Protein AF-A0A2S6BV01-F1 (afdb_monomer_lite)

Foldseek 3Di:
DDDDDDDDDDDDDPDDDPPDDDDPPDPPPDDPDDDLQWKKFALDAPPDDPRIDTHGDPDPPDDDDDPPSPLVRGHDMANRCDWDKDAPDPPRDDDIDIDPGD

Sequence (102 aa):
MFSITTIITALLAAGAPLVASAPVATENKLEARQNPTVVRLFRHRNHNGNDYSDMGIEAAGQCQSLPTSIIKGVSSFKLGVWKCRFFEGANCSGHSQWFDSD

Organism: NCBI:txid357750

pLDDT: mean 79.18, std 17.23, range [38.91, 96.25]

Structure (mmCIF, N/CA/C/O backbone):
data_AF-A0A2S6BV01-F1
#
_entry.id   AF-A0A2S6BV01-F1
#
loop_
_atom_site.group_PDB
_atom_site.id
_atom_site.type_symbol
_atom_site.label_atom_id
_atom_site.label_alt_id
_atom_site.label_comp_id
_atom_site.label_asym_id
_atom_site.label_entity_id
_atom_site.label_seq_id
_atom_site.pdbx_PDB_ins_code
_atom_site.Cartn_x
_atom_site.Cartn_y
_atom_site.Cartn_z
_atom_site.occupancy
_atom_site.B_iso_or_equiv
_atom_site.auth_seq_id
_atom_site.auth_comp_id
_atom_site.auth_asym_id
_atom_site.auth_atom_id
_atom_site.pdbx_PDB_model_num
ATOM 1 N N . MET A 1 1 ? 49.921 -43.887 -78.664 1.00 42.31 1 MET A N 1
ATOM 2 C CA . MET A 1 1 ? 50.994 -43.105 -78.014 1.00 42.31 1 MET A CA 1
ATOM 3 C C . MET A 1 1 ? 50.714 -43.133 -76.523 1.00 42.31 1 MET A C 1
ATOM 5 O O . MET A 1 1 ? 49.707 -42.583 -76.107 1.00 42.31 1 MET A O 1
ATOM 9 N N . PHE A 1 2 ? 51.514 -43.872 -75.755 1.00 38.91 2 PHE A N 1
ATOM 10 C CA . PHE A 1 2 ? 51.413 -43.902 -74.296 1.00 38.91 2 PHE A CA 1
ATOM 11 C C . PHE A 1 2 ? 52.338 -42.828 -73.734 1.00 38.91 2 PHE A C 1
ATOM 13 O O . PHE A 1 2 ? 53.518 -42.812 -74.074 1.00 38.91 2 PHE A O 1
ATOM 20 N N . SER A 1 3 ? 51.811 -41.953 -72.883 1.00 42.47 3 SER A N 1
ATOM 21 C CA . SER A 1 3 ? 52.631 -41.144 -71.988 1.00 42.47 3 SER A CA 1
ATOM 22 C C . SER A 1 3 ? 52.032 -41.237 -70.593 1.00 42.47 3 SER A C 1
ATOM 24 O O . SER A 1 3 ? 50.897 -40.831 -70.355 1.00 42.47 3 SER A O 1
ATOM 26 N N . ILE A 1 4 ? 52.795 -41.878 -69.716 1.00 56.00 4 ILE A N 1
ATOM 27 C CA . ILE A 1 4 ? 52.550 -42.015 -68.288 1.00 56.00 4 ILE A CA 1
ATOM 28 C C . ILE A 1 4 ? 53.145 -40.773 -67.632 1.00 56.00 4 ILE A C 1
ATOM 30 O O . ILE A 1 4 ? 54.328 -40.486 -67.809 1.00 56.00 4 ILE A O 1
ATOM 34 N N . THR A 1 5 ? 52.359 -40.053 -66.838 1.00 55.59 5 THR A N 1
ATOM 35 C CA . THR A 1 5 ? 52.917 -39.137 -65.838 1.00 55.59 5 THR A CA 1
ATOM 36 C C . THR A 1 5 ? 52.024 -39.144 -64.607 1.00 55.59 5 THR A C 1
ATOM 38 O O . THR A 1 5 ? 51.029 -38.436 -64.505 1.00 55.59 5 THR A O 1
ATOM 41 N N . THR A 1 6 ? 52.385 -40.018 -63.676 1.00 55.06 6 THR A N 1
ATOM 42 C CA . THR A 1 6 ? 52.055 -39.915 -62.256 1.00 55.06 6 THR A CA 1
ATOM 43 C C . THR A 1 6 ? 52.651 -38.614 -61.712 1.00 55.06 6 THR A C 1
ATOM 45 O O . THR A 1 6 ? 53.774 -38.300 -62.085 1.00 55.06 6 THR A O 1
ATOM 48 N N . ILE A 1 7 ? 51.965 -37.899 -60.813 1.00 59.28 7 ILE A N 1
ATOM 49 C CA . ILE A 1 7 ? 52.516 -37.449 -59.518 1.00 59.28 7 ILE A CA 1
ATOM 50 C C . ILE A 1 7 ? 51.383 -36.928 -58.618 1.00 59.28 7 ILE A C 1
ATOM 52 O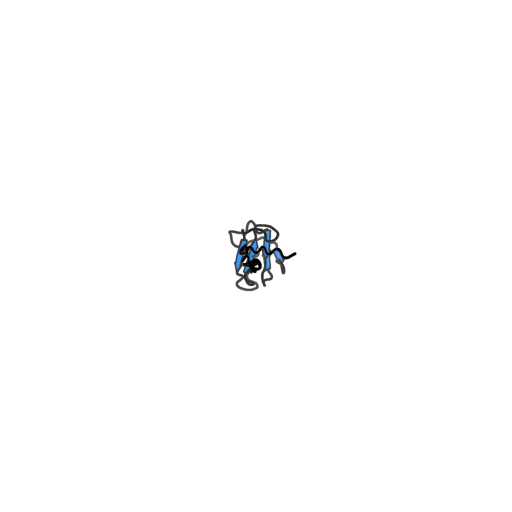 O . ILE A 1 7 ? 50.487 -36.192 -59.017 1.00 59.28 7 ILE A O 1
ATOM 56 N N . ILE A 1 8 ? 51.483 -37.400 -57.381 1.00 56.72 8 ILE A N 1
ATOM 57 C CA . ILE A 1 8 ? 50.697 -37.188 -56.171 1.00 56.72 8 ILE A CA 1
ATOM 58 C C . ILE A 1 8 ? 50.843 -35.744 -55.672 1.00 56.72 8 ILE A C 1
ATOM 60 O O . ILE A 1 8 ? 51.965 -35.249 -55.586 1.00 56.72 8 ILE A O 1
ATOM 64 N N . THR A 1 9 ? 49.769 -35.110 -55.192 1.00 55.34 9 THR A N 1
ATOM 65 C CA . THR A 1 9 ? 49.900 -34.145 -54.083 1.00 55.34 9 THR A CA 1
ATOM 66 C C . THR A 1 9 ? 48.635 -34.123 -53.227 1.00 55.34 9 THR A C 1
ATOM 68 O O . THR A 1 9 ? 47.542 -33.819 -53.695 1.00 55.34 9 THR A O 1
ATOM 71 N N . ALA A 1 10 ? 48.812 -34.505 -51.964 1.00 54.28 10 ALA A N 1
ATOM 72 C CA . ALA A 1 10 ? 47.824 -34.460 -50.899 1.00 54.28 10 ALA A CA 1
ATOM 73 C C . ALA A 1 10 ? 47.660 -33.029 -50.378 1.00 54.28 10 ALA A C 1
ATOM 75 O O . ALA A 1 10 ? 48.652 -32.309 -50.305 1.00 54.28 10 ALA A O 1
ATOM 76 N N . LEU A 1 11 ? 46.467 -32.656 -49.907 1.00 50.81 11 LEU A N 1
ATOM 77 C CA . LEU A 1 11 ? 46.344 -31.687 -48.817 1.00 50.81 11 LEU A CA 1
ATOM 78 C C . LEU A 1 11 ? 45.017 -31.854 -48.075 1.00 50.81 11 LEU A C 1
ATOM 80 O O . LEU A 1 11 ? 43.931 -31.863 -48.650 1.00 50.81 11 LEU A O 1
ATOM 84 N N . LEU A 1 12 ? 45.178 -32.033 -46.767 1.00 54.28 12 LEU A N 1
ATOM 85 C CA . LEU A 1 12 ? 44.159 -32.129 -45.740 1.00 54.28 12 LEU A CA 1
ATOM 86 C C . LEU A 1 12 ? 43.235 -30.906 -45.757 1.00 54.28 12 LEU A C 1
ATOM 88 O O . LEU A 1 12 ? 43.705 -29.773 -45.708 1.00 54.28 12 LEU A O 1
ATOM 92 N N . ALA A 1 13 ? 41.932 -31.146 -45.652 1.00 50.53 13 ALA A N 1
ATOM 93 C CA . ALA A 1 13 ? 40.992 -30.176 -45.101 1.00 50.53 13 ALA A CA 1
ATOM 94 C C . ALA A 1 13 ? 40.007 -30.901 -44.172 1.00 50.53 13 ALA A C 1
ATOM 96 O O . ALA A 1 13 ? 38.827 -31.056 -44.471 1.00 50.53 13 ALA A O 1
ATOM 97 N N . ALA A 1 14 ? 40.505 -31.374 -43.025 1.00 54.56 14 ALA A N 1
ATOM 98 C CA . ALA A 1 14 ? 39.651 -31.697 -41.885 1.00 54.56 14 ALA A CA 1
ATOM 99 C C . ALA A 1 14 ? 39.206 -30.374 -41.240 1.00 54.56 14 ALA A C 1
ATOM 101 O O . ALA A 1 14 ? 39.779 -29.915 -40.258 1.00 54.56 14 ALA A O 1
ATOM 102 N N . GLY A 1 15 ? 38.239 -29.711 -41.870 1.00 57.88 15 GLY A N 1
ATOM 103 C CA . GLY A 1 15 ? 37.665 -28.451 -41.415 1.00 57.88 15 GLY A CA 1
ATOM 104 C C . GLY A 1 15 ? 36.209 -28.629 -41.014 1.00 57.88 15 GLY A C 1
ATOM 105 O O . GLY A 1 15 ? 35.320 -28.218 -41.749 1.00 57.88 15 GLY A O 1
ATOM 106 N N . ALA A 1 16 ? 35.959 -29.237 -39.858 1.00 57.53 16 ALA A N 1
ATOM 107 C CA . ALA A 1 16 ? 34.726 -29.006 -39.112 1.00 57.53 16 ALA A CA 1
ATOM 108 C C . ALA A 1 16 ? 35.017 -29.207 -37.623 1.00 57.53 16 ALA A C 1
ATOM 110 O O . ALA A 1 16 ? 35.412 -30.292 -37.199 1.00 57.53 16 ALA A O 1
ATOM 111 N N . PRO A 1 17 ? 34.799 -28.164 -36.822 1.00 55.44 17 PRO A N 1
ATOM 112 C CA . PRO A 1 17 ? 33.668 -28.291 -35.923 1.00 55.44 17 PRO A CA 1
ATOM 113 C C . PRO A 1 17 ? 32.625 -27.226 -36.248 1.00 55.44 17 PRO A C 1
ATOM 115 O O . PRO A 1 17 ? 32.843 -26.026 -36.101 1.00 55.44 17 PRO A O 1
ATOM 118 N N . LEU A 1 18 ? 31.459 -27.710 -36.677 1.00 52.72 18 LEU A N 1
ATOM 119 C CA . LEU A 1 18 ? 30.193 -27.016 -36.501 1.00 52.72 18 LEU A CA 1
ATOM 120 C C . LEU A 1 18 ? 30.083 -26.669 -35.014 1.00 52.72 18 LEU A C 1
ATOM 122 O O . LEU A 1 18 ? 29.860 -27.556 -34.189 1.00 52.72 18 LEU A O 1
ATOM 126 N N . VAL A 1 19 ? 30.257 -25.398 -34.658 1.00 55.94 19 VAL A N 1
ATOM 127 C CA . VAL A 1 19 ? 29.840 -24.917 -33.340 1.00 55.94 19 VAL A CA 1
ATOM 128 C C . VAL A 1 19 ? 28.317 -24.878 -33.375 1.00 55.94 19 VAL A C 1
ATOM 130 O O . VAL A 1 19 ? 27.694 -23.893 -33.763 1.00 55.94 19 VAL A O 1
ATOM 133 N N . ALA A 1 20 ? 27.722 -26.024 -33.066 1.00 56.41 20 ALA A N 1
ATOM 134 C CA . ALA A 1 20 ? 26.303 -26.161 -32.849 1.00 56.41 20 ALA A CA 1
ATOM 135 C C . ALA A 1 20 ? 25.941 -25.478 -31.525 1.00 56.41 20 ALA A C 1
ATOM 137 O O . ALA A 1 20 ? 26.385 -25.889 -30.458 1.00 56.41 20 ALA A O 1
ATOM 138 N N . SER A 1 21 ? 25.103 -24.449 -31.654 1.00 55.16 21 SER A N 1
ATOM 139 C CA . SER A 1 21 ? 24.068 -24.009 -30.714 1.00 55.16 21 SER A CA 1
ATOM 140 C C . SER A 1 21 ? 24.444 -23.746 -29.251 1.00 55.16 21 SER A C 1
ATOM 142 O O . SER A 1 21 ? 24.659 -24.664 -28.466 1.00 55.16 21 SER A O 1
ATOM 144 N N . ALA A 1 22 ? 24.197 -22.509 -28.824 1.00 59.78 22 ALA A N 1
ATOM 145 C CA . ALA A 1 22 ? 23.334 -22.317 -27.666 1.00 59.78 22 ALA A CA 1
ATOM 146 C C . ALA A 1 22 ? 22.245 -21.297 -28.040 1.00 59.78 22 ALA A C 1
ATOM 148 O O . ALA A 1 22 ? 22.590 -20.179 -28.430 1.00 59.78 22 ALA A O 1
ATOM 149 N N . PRO A 1 23 ? 20.943 -21.637 -27.972 1.00 57.28 23 PRO A N 1
ATOM 150 C CA . PRO A 1 23 ? 19.929 -20.599 -27.905 1.00 57.28 23 PRO A CA 1
ATOM 151 C C . PRO A 1 23 ? 20.213 -19.799 -26.633 1.00 57.28 23 PRO A C 1
ATOM 153 O O . PRO A 1 23 ? 20.340 -20.376 -25.552 1.00 57.28 23 PRO A O 1
ATOM 156 N N . VAL A 1 24 ? 20.368 -18.482 -26.770 1.00 54.91 24 VAL A N 1
ATOM 157 C CA . VAL A 1 24 ? 20.395 -17.578 -25.620 1.00 54.91 24 VAL A CA 1
ATOM 158 C C . VAL A 1 24 ? 19.133 -17.870 -24.822 1.00 54.91 24 VAL A C 1
ATOM 160 O O . VAL A 1 24 ? 18.020 -17.694 -25.321 1.00 54.91 24 VAL A O 1
ATOM 163 N N . ALA A 1 25 ? 19.332 -18.416 -23.624 1.00 59.50 25 ALA A N 1
ATOM 164 C CA . ALA A 1 25 ? 18.274 -18.690 -22.678 1.00 59.50 25 ALA A CA 1
ATOM 165 C C . ALA A 1 25 ? 17.426 -17.423 -22.543 1.00 59.50 25 ALA A C 1
ATOM 167 O O . ALA A 1 25 ? 17.958 -16.342 -22.290 1.00 59.50 25 ALA A O 1
ATOM 168 N N . THR A 1 26 ? 16.123 -17.577 -22.779 1.00 56.69 26 THR A N 1
ATOM 169 C CA . THR A 1 26 ? 15.077 -16.591 -22.505 1.00 56.69 26 THR A CA 1
ATOM 170 C C . THR A 1 26 ? 15.438 -15.767 -21.280 1.00 56.69 26 THR A C 1
ATOM 172 O O . THR A 1 26 ? 15.636 -16.335 -20.205 1.00 56.69 26 THR A O 1
ATOM 175 N N . GLU A 1 27 ? 15.544 -14.451 -21.468 1.00 59.03 27 GLU A N 1
ATOM 176 C CA . GLU A 1 27 ? 15.818 -13.487 -20.409 1.00 59.03 27 GLU A CA 1
ATOM 177 C C . GLU A 1 27 ? 14.993 -13.831 -19.169 1.00 59.03 27 GLU A C 1
ATOM 179 O O . GLU A 1 27 ? 13.767 -13.972 -19.238 1.00 59.03 27 GLU A O 1
ATOM 184 N N . ASN A 1 28 ? 15.680 -13.999 -18.040 1.00 53.16 28 ASN A N 1
ATOM 185 C CA . ASN A 1 28 ? 15.055 -14.196 -16.743 1.00 53.16 28 ASN A CA 1
ATOM 186 C C . ASN A 1 28 ? 14.132 -13.004 -16.472 1.00 53.16 28 ASN A C 1
ATOM 188 O O . ASN A 1 28 ? 14.585 -11.932 -16.070 1.00 53.16 28 ASN A O 1
ATOM 192 N N . LYS A 1 29 ? 12.832 -13.173 -16.722 1.00 58.19 29 LYS A N 1
ATOM 193 C CA . LYS A 1 29 ? 11.835 -12.168 -16.369 1.00 58.19 29 LYS A CA 1
ATOM 194 C C . LYS A 1 29 ? 11.764 -12.115 -14.851 1.00 58.19 29 LYS A C 1
ATOM 196 O O . LYS A 1 29 ? 11.265 -13.037 -14.212 1.00 58.19 29 LYS A O 1
ATOM 201 N N . LEU A 1 30 ? 12.290 -11.040 -14.279 1.00 55.47 30 LEU A N 1
ATOM 202 C CA . LEU A 1 30 ? 12.122 -10.742 -12.866 1.00 55.47 30 LEU A CA 1
ATOM 203 C C . LEU A 1 30 ? 10.685 -10.273 -12.651 1.00 55.47 30 LEU A C 1
ATOM 205 O O . LEU A 1 30 ? 10.295 -9.195 -13.096 1.00 55.47 30 LEU A O 1
ATOM 209 N N . GLU A 1 31 ? 9.889 -11.095 -11.976 1.00 56.72 31 GLU A N 1
ATOM 210 C CA . GLU A 1 31 ? 8.564 -10.703 -11.521 1.00 56.72 31 GLU A CA 1
ATOM 211 C C . GLU A 1 31 ? 8.667 -10.186 -10.086 1.00 56.72 31 GLU A C 1
ATOM 213 O O . GLU A 1 31 ? 8.794 -10.955 -9.132 1.00 56.72 31 GLU A O 1
ATOM 218 N N . ALA A 1 32 ? 8.603 -8.867 -9.913 1.00 59.41 32 ALA A N 1
ATOM 219 C CA . ALA A 1 32 ? 8.395 -8.281 -8.597 1.00 59.41 32 ALA A CA 1
ATOM 220 C C . ALA A 1 32 ? 6.933 -8.511 -8.179 1.00 59.41 32 ALA A C 1
ATOM 222 O O . ALA A 1 32 ? 6.080 -7.639 -8.352 1.00 59.41 32 ALA A O 1
ATOM 223 N N . ARG A 1 33 ? 6.625 -9.699 -7.647 1.00 70.88 33 ARG A N 1
ATOM 224 C CA . ARG A 1 33 ? 5.321 -9.960 -7.029 1.00 70.88 33 ARG A CA 1
ATOM 225 C C . ARG A 1 33 ? 5.273 -9.239 -5.685 1.00 70.88 33 ARG A C 1
ATOM 227 O O . ARG A 1 33 ? 5.930 -9.642 -4.730 1.00 70.88 33 ARG A O 1
ATOM 234 N N . GLN A 1 34 ? 4.507 -8.153 -5.616 1.00 80.44 34 GLN A N 1
ATOM 235 C CA . GLN A 1 34 ? 4.055 -7.608 -4.336 1.00 80.44 34 GLN A CA 1
ATOM 236 C C . GLN A 1 34 ? 3.328 -8.719 -3.567 1.00 80.44 34 GLN A C 1
ATOM 238 O O . GLN A 1 34 ? 2.581 -9.496 -4.165 1.00 80.44 34 GLN A O 1
ATOM 243 N N . ASN A 1 35 ? 3.543 -8.806 -2.252 1.00 86.38 35 ASN A N 1
ATOM 244 C CA . ASN A 1 35 ? 2.766 -9.727 -1.429 1.00 86.38 35 ASN A CA 1
ATOM 245 C C . ASN A 1 35 ? 1.273 -9.342 -1.542 1.00 86.38 35 ASN A C 1
ATOM 247 O O . ASN A 1 35 ? 0.937 -8.187 -1.287 1.00 86.38 35 ASN A O 1
ATOM 251 N N . PRO A 1 36 ? 0.367 -10.262 -1.918 1.00 86.69 36 PRO A N 1
ATOM 252 C CA . PRO A 1 36 ? -1.047 -9.938 -2.099 1.00 86.69 36 PRO A CA 1
ATOM 253 C C . PRO A 1 36 ? -1.692 -9.301 -0.861 1.00 86.69 36 PRO A C 1
ATOM 255 O O . PRO A 1 36 ? -2.656 -8.561 -1.004 1.00 86.69 36 PRO A O 1
ATOM 258 N N . THR A 1 37 ? -1.168 -9.544 0.343 1.00 89.12 37 THR A N 1
ATOM 259 C CA . THR A 1 37 ? -1.733 -9.023 1.595 1.00 89.12 37 THR A CA 1
ATOM 260 C C . THR A 1 37 ? -1.147 -7.683 2.041 1.00 89.12 37 THR A C 1
ATOM 262 O O . THR A 1 37 ? -1.497 -7.216 3.125 1.00 89.12 37 THR A O 1
ATOM 265 N N . VAL A 1 38 ? -0.253 -7.062 1.268 1.00 91.56 38 VAL A N 1
ATOM 266 C CA . VAL A 1 38 ? 0.281 -5.729 1.591 1.00 91.56 38 VAL A CA 1
ATOM 267 C C . VAL A 1 38 ? -0.275 -4.689 0.633 1.00 91.56 38 VAL A C 1
ATOM 269 O O . VAL A 1 38 ? -0.483 -4.976 -0.543 1.00 91.56 38 VAL A O 1
ATOM 272 N N . VAL A 1 39 ? -0.465 -3.472 1.130 1.00 93.38 39 VAL A N 1
ATOM 273 C CA . VAL A 1 39 ? -0.717 -2.288 0.310 1.00 93.38 39 VAL A CA 1
ATOM 274 C C . VAL A 1 39 ? 0.623 -1.613 0.054 1.00 93.38 39 VAL A C 1
ATOM 276 O O . VAL A 1 39 ? 1.323 -1.245 0.995 1.00 93.38 39 VAL A O 1
ATOM 279 N N . ARG A 1 40 ? 0.994 -1.441 -1.212 1.00 93.88 40 ARG A N 1
ATOM 280 C CA . ARG A 1 40 ? 2.211 -0.726 -1.601 1.00 93.88 40 ARG A CA 1
ATOM 281 C C . ARG A 1 40 ? 1.872 0.710 -1.941 1.00 93.88 40 ARG A C 1
ATOM 283 O O . ARG A 1 40 ? 1.031 0.967 -2.794 1.00 93.88 40 ARG A O 1
ATOM 290 N N . LEU A 1 41 ? 2.552 1.647 -1.305 1.00 94.62 41 LEU A N 1
ATOM 291 C CA . LEU A 1 41 ? 2.378 3.080 -1.504 1.00 94.62 41 LEU A CA 1
ATOM 292 C C . LEU A 1 41 ? 3.584 3.601 -2.282 1.00 94.62 41 LEU A C 1
ATOM 294 O O . LEU A 1 41 ? 4.711 3.298 -1.905 1.00 94.62 41 LEU A O 1
ATOM 298 N N . PHE A 1 42 ? 3.374 4.377 -3.343 1.00 93.81 42 PHE A N 1
ATOM 299 C CA . PHE A 1 42 ? 4.442 4.935 -4.177 1.00 93.81 42 PHE A CA 1
ATOM 300 C C . PHE A 1 42 ? 4.475 6.452 -4.060 1.00 93.81 42 PHE A C 1
ATOM 302 O O . PHE A 1 42 ? 3.430 7.111 -4.086 1.00 93.81 42 PHE A O 1
ATOM 309 N N . ARG A 1 43 ? 5.682 7.026 -4.015 1.00 93.75 43 ARG A N 1
ATOM 310 C CA . ARG A 1 43 ? 5.832 8.486 -4.058 1.00 93.75 43 ARG A CA 1
ATOM 311 C C . ARG A 1 43 ? 5.589 9.096 -5.431 1.00 93.75 43 ARG A C 1
ATOM 313 O O . ARG A 1 43 ? 5.231 10.266 -5.538 1.00 93.75 43 ARG A O 1
ATOM 320 N N . HIS A 1 44 ? 5.779 8.318 -6.489 1.00 94.25 44 HIS A N 1
ATOM 321 C CA . HIS A 1 44 ? 5.546 8.767 -7.856 1.00 94.25 44 HIS A CA 1
ATOM 322 C C . HIS A 1 44 ? 4.192 8.279 -8.375 1.00 94.25 44 HIS A C 1
ATOM 324 O O . HIS A 1 44 ? 3.554 7.395 -7.802 1.00 94.25 44 HIS A O 1
ATOM 330 N N . ARG A 1 45 ? 3.732 8.887 -9.468 1.00 94.44 45 ARG A N 1
ATOM 331 C CA . ARG A 1 45 ? 2.503 8.479 -10.162 1.00 94.44 45 ARG A CA 1
ATOM 332 C C . ARG A 1 45 ? 2.727 7.184 -10.946 1.00 94.44 45 ARG A C 1
ATOM 334 O O . ARG A 1 45 ? 3.862 6.874 -11.306 1.00 94.44 45 ARG A O 1
ATOM 341 N N . ASN A 1 46 ? 1.636 6.488 -11.262 1.00 94.12 46 ASN A N 1
ATOM 342 C CA . ASN A 1 46 ? 1.619 5.295 -12.118 1.00 94.12 46 ASN A CA 1
ATOM 343 C C . ASN A 1 46 ? 2.558 4.175 -11.638 1.00 94.12 46 ASN A C 1
ATOM 345 O O . ASN A 1 46 ? 3.188 3.511 -12.455 1.00 94.12 46 ASN A O 1
ATOM 349 N N . HIS A 1 47 ? 2.696 4.007 -10.318 1.00 92.75 47 HIS A N 1
ATOM 350 C CA . HIS A 1 47 ? 3.527 2.970 -9.690 1.00 92.75 47 HIS A CA 1
ATOM 351 C C . HIS A 1 47 ? 5.011 3.024 -10.090 1.00 92.75 47 HIS A C 1
ATOM 353 O O . HIS A 1 47 ? 5.705 2.007 -10.070 1.00 92.75 47 HIS A O 1
ATOM 359 N N . ASN A 1 48 ? 5.501 4.204 -10.476 1.00 89.25 48 ASN A N 1
ATOM 360 C CA . ASN A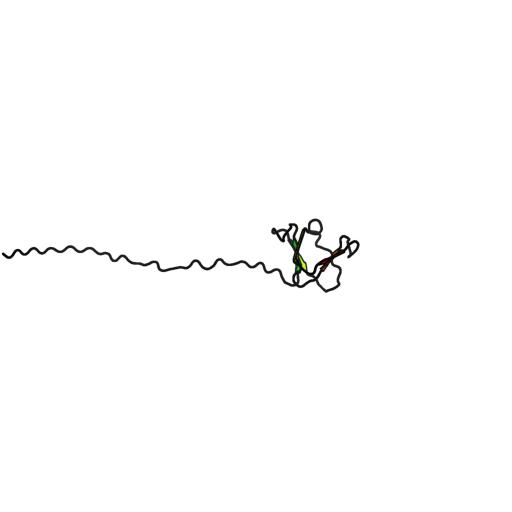 1 48 ? 6.868 4.378 -10.953 1.00 89.25 48 ASN A CA 1
ATOM 361 C C . ASN A 1 48 ? 7.885 4.525 -9.812 1.00 89.25 48 ASN A C 1
ATOM 363 O O . ASN A 1 48 ? 7.599 5.079 -8.751 1.00 89.25 48 ASN A O 1
ATOM 367 N N . GLY A 1 49 ? 9.124 4.123 -10.102 1.00 86.06 49 GLY A N 1
ATOM 368 C CA . GLY A 1 49 ? 10.271 4.303 -9.217 1.00 86.06 49 GLY A CA 1
ATOM 369 C C . GLY A 1 49 ? 10.373 3.269 -8.094 1.00 86.06 49 GLY A C 1
ATOM 370 O O . GLY A 1 49 ? 9.485 2.451 -7.870 1.00 86.06 49 GLY A O 1
ATOM 371 N N . ASN A 1 50 ? 11.499 3.326 -7.382 1.00 87.56 50 ASN A N 1
ATOM 372 C CA . ASN A 1 50 ? 11.818 2.415 -6.279 1.00 87.56 50 ASN A CA 1
ATOM 373 C C . ASN A 1 50 ? 11.527 3.031 -4.898 1.00 87.56 50 ASN A C 1
ATOM 375 O O . ASN A 1 50 ? 11.797 2.400 -3.881 1.00 87.56 50 ASN A O 1
ATOM 379 N N . ASP A 1 51 ? 10.997 4.259 -4.857 1.00 90.12 51 ASP A N 1
ATOM 380 C CA . ASP A 1 51 ? 10.588 4.940 -3.626 1.00 90.12 51 ASP A CA 1
ATOM 381 C C . ASP A 1 51 ? 9.138 4.566 -3.296 1.00 90.12 51 ASP A C 1
ATOM 383 O O . ASP A 1 51 ? 8.171 5.246 -3.672 1.00 90.12 51 ASP A O 1
ATOM 387 N N . TYR A 1 52 ? 9.008 3.403 -2.661 1.00 91.56 52 TYR A N 1
ATOM 388 C CA . TYR A 1 52 ? 7.746 2.857 -2.193 1.00 91.56 52 TYR A CA 1
ATOM 389 C C . TYR A 1 52 ? 7.858 2.346 -0.757 1.00 91.56 52 TYR A C 1
ATOM 391 O O . TYR A 1 52 ? 8.943 2.070 -0.245 1.00 91.56 52 TYR A O 1
ATOM 399 N N . SER A 1 53 ? 6.709 2.207 -0.103 1.00 92.81 53 SER A N 1
ATOM 400 C CA . SER A 1 53 ? 6.598 1.605 1.221 1.00 92.81 53 SER A CA 1
ATOM 401 C C . SER A 1 53 ? 5.471 0.585 1.219 1.00 92.81 53 SER A C 1
ATOM 403 O O . SER A 1 53 ? 4.359 0.886 0.784 1.00 92.81 53 SER A O 1
ATOM 405 N N . ASP A 1 54 ? 5.777 -0.616 1.701 1.00 92.44 54 ASP A N 1
ATOM 406 C CA . ASP A 1 54 ? 4.794 -1.677 1.883 1.00 92.44 54 ASP A CA 1
ATOM 407 C C . ASP A 1 54 ? 4.184 -1.578 3.276 1.00 92.44 54 ASP A C 1
ATOM 409 O O . ASP A 1 54 ? 4.886 -1.489 4.284 1.00 92.44 54 ASP A O 1
ATOM 413 N N . MET A 1 55 ? 2.860 -1.607 3.316 1.00 90.44 55 MET A N 1
ATOM 414 C CA . MET A 1 55 ? 2.061 -1.536 4.522 1.00 90.44 55 MET A CA 1
ATOM 415 C C . MET A 1 55 ? 1.250 -2.821 4.648 1.00 90.44 55 MET A C 1
ATOM 417 O O . MET A 1 55 ? 0.386 -3.117 3.821 1.00 90.44 55 MET A O 1
ATOM 421 N N . GLY A 1 56 ? 1.547 -3.609 5.679 1.00 90.06 56 GLY A N 1
ATOM 422 C CA . GLY A 1 56 ? 0.722 -4.755 6.043 1.00 90.06 56 GLY A CA 1
ATOM 423 C C . GLY A 1 56 ? -0.576 -4.280 6.687 1.00 90.06 56 GLY A C 1
ATOM 424 O O . GLY A 1 56 ? -0.530 -3.479 7.620 1.00 90.06 56 GLY A O 1
ATOM 425 N N . ILE A 1 57 ? -1.706 -4.784 6.194 1.00 86.12 57 ILE A N 1
ATOM 426 C CA . ILE A 1 57 ? -3.021 -4.563 6.798 1.00 86.12 57 ILE A CA 1
ATOM 427 C C . ILE A 1 57 ? -3.330 -5.759 7.696 1.00 86.12 57 ILE A C 1
ATOM 429 O O . ILE A 1 57 ? -3.357 -6.899 7.232 1.00 86.12 57 ILE A O 1
ATOM 433 N N . GLU A 1 58 ? -3.537 -5.499 8.984 1.00 83.44 58 GLU A N 1
ATOM 434 C CA . GLU A 1 58 ? -3.722 -6.552 9.991 1.00 83.44 58 GLU A CA 1
ATOM 435 C C . GLU A 1 58 ? -5.133 -7.150 9.960 1.00 83.44 58 GLU A C 1
ATOM 437 O O . GLU A 1 58 ? -5.305 -8.361 10.092 1.00 83.44 58 GLU A O 1
ATOM 442 N N . ALA A 1 59 ? -6.153 -6.308 9.769 1.00 86.12 59 ALA A N 1
ATOM 443 C CA . ALA A 1 59 ? -7.547 -6.729 9.716 1.00 86.12 59 ALA A CA 1
ATOM 444 C C . ALA A 1 59 ? -8.416 -5.740 8.928 1.00 86.12 59 ALA A C 1
ATOM 446 O O . ALA A 1 59 ? -8.154 -4.536 8.883 1.00 86.12 59 ALA A O 1
ATOM 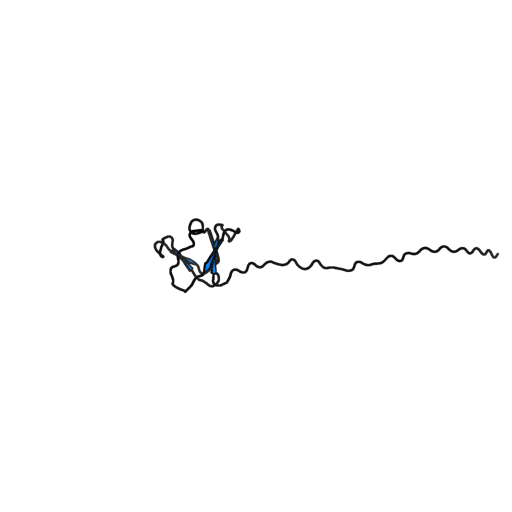447 N N . ALA A 1 60 ? -9.504 -6.249 8.346 1.00 87.12 60 ALA A N 1
ATOM 448 C CA . ALA A 1 60 ? -10.513 -5.417 7.702 1.00 87.12 60 ALA A CA 1
ATOM 449 C C . ALA A 1 60 ? -11.205 -4.494 8.722 1.00 87.12 60 ALA A C 1
ATOM 451 O O . ALA A 1 60 ? -11.494 -4.893 9.849 1.00 87.12 60 ALA A O 1
ATOM 452 N N . GLY A 1 61 ? -11.495 -3.258 8.310 1.00 88.19 61 GLY A N 1
ATOM 453 C CA . GLY A 1 61 ? -12.187 -2.267 9.142 1.00 88.19 61 GLY A CA 1
ATOM 454 C C . GLY A 1 61 ? -11.312 -1.568 10.188 1.00 88.19 61 GLY A C 1
ATOM 455 O O . GLY A 1 61 ? -11.820 -0.712 10.908 1.00 88.19 61 GLY A O 1
ATOM 456 N N . GLN A 1 62 ? -10.017 -1.887 10.268 1.00 88.81 62 GLN A N 1
ATOM 457 C CA . GLN A 1 62 ? -9.084 -1.175 11.139 1.00 88.81 62 GLN A CA 1
ATOM 458 C C . G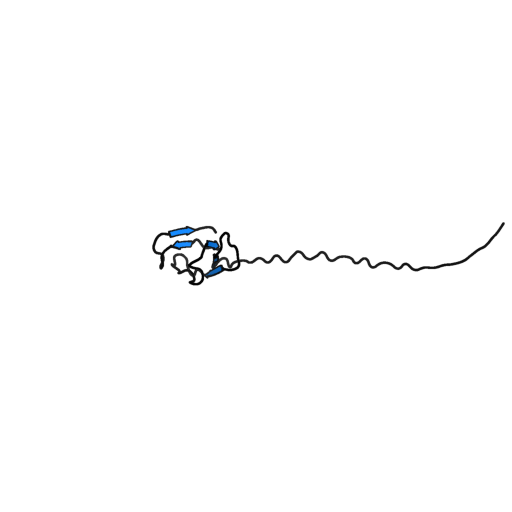LN A 1 62 ? -8.611 0.136 10.508 1.00 88.81 62 GLN A C 1
ATOM 460 O O . GLN A 1 62 ? -8.366 0.221 9.303 1.00 88.81 62 GLN A O 1
ATOM 465 N N . CYS A 1 63 ? -8.465 1.157 11.351 1.00 90.50 63 CYS A N 1
ATOM 466 C CA . CYS A 1 63 ? -7.836 2.412 10.975 1.00 90.50 63 CYS A CA 1
ATOM 467 C C . CYS A 1 63 ? -6.337 2.324 11.251 1.00 90.50 63 CYS A C 1
ATOM 469 O O . CYS A 1 63 ? -5.934 2.166 12.402 1.00 90.50 63 CYS A O 1
ATOM 471 N N . GLN A 1 64 ? -5.515 2.459 10.216 1.00 91.25 64 GLN A N 1
ATOM 472 C CA . GLN A 1 64 ? -4.067 2.366 10.352 1.00 91.25 64 GLN A CA 1
ATOM 473 C C . GLN A 1 64 ? -3.401 3.590 9.728 1.00 91.25 64 GLN A C 1
ATOM 475 O O . GLN A 1 64 ? -3.722 3.996 8.610 1.00 91.25 64 GLN A O 1
ATOM 480 N N . SER A 1 65 ? -2.473 4.192 10.467 1.00 90.12 65 SER A N 1
ATOM 481 C CA . SER A 1 65 ? -1.713 5.347 9.994 1.00 90.12 65 SER A CA 1
ATOM 482 C C . SER A 1 65 ? -0.725 4.938 8.907 1.00 90.12 65 SER A C 1
ATOM 484 O O . SER A 1 65 ? -0.034 3.927 9.036 1.00 90.12 65 SER A O 1
ATOM 486 N N . LEU A 1 66 ? -0.618 5.759 7.860 1.00 89.06 66 LEU A N 1
ATOM 487 C CA . LEU A 1 66 ? 0.389 5.562 6.820 1.00 89.06 66 LEU A CA 1
ATOM 488 C C . LEU A 1 66 ? 1.808 5.710 7.403 1.00 89.06 66 LEU A C 1
ATOM 490 O O . LEU A 1 66 ? 2.017 6.540 8.296 1.00 89.06 66 LEU A O 1
ATOM 494 N N . PRO A 1 67 ? 2.806 4.975 6.875 1.00 85.81 67 PRO A N 1
ATOM 495 C CA . PRO A 1 67 ? 4.197 5.138 7.277 1.00 85.81 67 PRO A CA 1
ATOM 496 C C . PRO A 1 67 ? 4.662 6.593 7.133 1.00 85.81 67 PRO A C 1
ATOM 498 O O . PRO A 1 67 ? 4.466 7.230 6.093 1.00 85.81 67 PRO A O 1
ATOM 501 N N . THR A 1 68 ? 5.323 7.125 8.165 1.00 85.88 68 THR A N 1
ATOM 502 C CA . THR A 1 68 ? 5.799 8.523 8.199 1.00 85.88 68 THR A CA 1
ATOM 503 C C . THR A 1 68 ? 6.773 8.843 7.069 1.00 85.88 68 THR A C 1
ATOM 505 O O . THR A 1 68 ? 6.834 9.983 6.607 1.00 85.88 68 THR A O 1
ATOM 508 N N . SER A 1 69 ? 7.495 7.830 6.588 1.00 82.38 69 SER A N 1
ATOM 509 C CA . SER A 1 69 ? 8.397 7.928 5.447 1.00 82.38 69 SER A CA 1
ATOM 510 C C . SER A 1 69 ? 7.674 8.283 4.150 1.00 82.38 69 SER A C 1
ATOM 512 O O . SER A 1 69 ? 8.293 8.903 3.295 1.00 82.38 69 SER A O 1
ATOM 514 N N . ILE A 1 70 ? 6.390 7.954 3.975 1.00 84.00 70 ILE A N 1
ATOM 515 C CA . ILE A 1 70 ? 5.707 8.128 2.685 1.00 84.00 70 ILE A CA 1
ATOM 516 C C . ILE A 1 70 ? 4.450 9.000 2.737 1.00 84.00 70 ILE A C 1
ATOM 518 O O . ILE A 1 70 ? 4.062 9.546 1.707 1.00 84.00 70 ILE A O 1
ATOM 522 N N . ILE A 1 71 ? 3.871 9.223 3.924 1.00 83.56 71 ILE A N 1
ATOM 523 C CA . ILE A 1 71 ? 2.601 9.948 4.119 1.00 83.56 71 ILE A CA 1
ATOM 524 C C . ILE A 1 71 ? 2.528 11.313 3.413 1.00 83.56 71 ILE A C 1
ATOM 526 O O . ILE A 1 71 ? 1.471 11.696 2.927 1.00 83.56 71 ILE A O 1
ATOM 530 N N . LYS A 1 72 ? 3.646 12.042 3.306 1.00 84.38 72 LYS A N 1
ATOM 531 C CA . LYS A 1 72 ? 3.688 13.375 2.675 1.00 84.38 72 LYS A CA 1
ATOM 532 C C . LYS A 1 72 ? 3.801 13.360 1.147 1.00 84.38 72 LYS A C 1
ATOM 534 O O . LYS A 1 72 ? 3.902 14.428 0.552 1.00 84.38 72 LYS A O 1
ATOM 539 N N . GLY A 1 73 ? 3.845 12.191 0.513 1.00 87.50 73 GLY A N 1
ATOM 540 C CA . GLY A 1 73 ? 4.167 12.100 -0.911 1.00 87.50 73 GLY A CA 1
ATOM 541 C C . GLY A 1 73 ? 3.501 10.964 -1.668 1.00 87.50 73 GLY A C 1
ATOM 542 O O . GLY A 1 73 ? 3.876 10.754 -2.816 1.00 87.50 73 GLY A O 1
ATOM 543 N N . VAL A 1 74 ? 2.552 10.230 -1.077 1.00 92.38 74 VAL A N 1
ATOM 544 C CA . VAL A 1 74 ? 1.855 9.154 -1.799 1.00 92.38 74 VAL A CA 1
ATOM 545 C C . VAL A 1 74 ? 1.146 9.734 -3.024 1.00 92.38 74 VAL A C 1
ATOM 547 O O . VAL A 1 74 ? 0.282 10.597 -2.897 1.00 92.38 74 VAL A O 1
ATOM 550 N N . SER A 1 75 ? 1.515 9.248 -4.209 1.00 93.81 75 SER A N 1
ATOM 551 C CA . SER A 1 75 ? 0.958 9.692 -5.495 1.00 93.81 75 SER A CA 1
ATOM 552 C C . SER A 1 75 ? 0.309 8.564 -6.297 1.00 93.81 75 SER A C 1
ATOM 554 O O . SER A 1 75 ? -0.432 8.834 -7.238 1.00 93.81 75 SER A O 1
ATOM 556 N N . SER A 1 76 ? 0.603 7.307 -5.968 1.00 94.19 76 SER A N 1
ATOM 557 C CA . SER A 1 76 ? -0.111 6.126 -6.461 1.00 94.19 76 SER A CA 1
ATOM 558 C C . SER A 1 76 ? 0.068 4.970 -5.476 1.00 94.19 76 SER A C 1
ATOM 560 O O . SER A 1 76 ? 0.924 5.033 -4.591 1.00 94.19 76 SER A O 1
ATOM 562 N N . PHE A 1 77 ? -0.741 3.922 -5.592 1.00 94.62 77 PHE A N 1
ATOM 563 C CA . PHE A 1 77 ? -0.688 2.769 -4.697 1.00 94.62 77 PHE A CA 1
ATOM 564 C C . PHE A 1 77 ? -1.089 1.488 -5.427 1.00 94.62 77 PHE A C 1
ATOM 566 O O . PHE A 1 77 ? -1.667 1.539 -6.506 1.00 94.62 77 PHE A O 1
ATOM 573 N N . LYS A 1 78 ? -0.774 0.344 -4.823 1.00 94.25 78 LYS A N 1
ATOM 574 C CA . LYS A 1 78 ? -1.293 -0.967 -5.206 1.00 94.25 78 LYS A CA 1
ATOM 575 C C . LYS A 1 78 ? -1.897 -1.656 -3.998 1.00 94.25 78 LYS A C 1
ATOM 577 O O . LYS A 1 78 ? -1.193 -1.867 -3.007 1.00 94.25 78 LYS A O 1
ATOM 582 N N . LEU A 1 79 ? -3.171 -2.015 -4.072 1.00 92.75 79 LEU A N 1
ATOM 583 C CA . LEU A 1 79 ? -3.950 -2.469 -2.917 1.00 92.75 79 LEU A CA 1
ATOM 584 C C . LEU A 1 79 ? -3.740 -3.949 -2.569 1.00 92.75 79 LEU A C 1
ATOM 586 O O . LEU A 1 79 ? -4.029 -4.368 -1.447 1.00 92.75 79 LEU A O 1
ATOM 590 N N . GLY A 1 80 ? -3.243 -4.748 -3.514 1.00 90.81 80 GLY A N 1
ATOM 591 C CA . GLY A 1 80 ? -3.190 -6.199 -3.348 1.00 90.81 80 GLY A CA 1
ATOM 592 C C . GLY A 1 80 ? -4.603 -6.792 -3.333 1.00 90.81 80 GLY A C 1
ATOM 593 O O . GLY A 1 80 ? -5.379 -6.560 -4.254 1.00 90.81 80 GLY A O 1
ATOM 594 N N . VAL A 1 81 ? -4.945 -7.566 -2.300 1.00 91.31 81 VAL A N 1
ATOM 595 C CA . VAL A 1 81 ? -6.290 -8.156 -2.118 1.00 91.31 81 VAL A CA 1
ATOM 596 C C . VAL A 1 81 ? -7.251 -7.247 -1.353 1.00 91.31 81 VAL A C 1
ATOM 598 O O . VAL A 1 81 ? -8.411 -7.608 -1.145 1.00 91.31 81 VAL A O 1
ATOM 601 N N . TRP A 1 82 ? -6.773 -6.096 -0.883 1.00 92.00 82 TRP A N 1
ATOM 602 C CA . TRP A 1 82 ? -7.547 -5.214 -0.024 1.00 92.00 82 TRP A CA 1
ATOM 603 C C . TRP A 1 82 ? -8.393 -4.226 -0.820 1.00 92.00 82 TRP A C 1
ATOM 605 O O . TRP A 1 82 ? -8.088 -3.861 -1.950 1.00 92.00 82 TRP A O 1
ATOM 615 N N . LYS A 1 83 ? -9.456 -3.750 -0.172 1.00 93.75 83 LYS A N 1
ATOM 616 C CA . LYS A 1 83 ? -10.186 -2.545 -0.565 1.00 93.75 83 LYS A CA 1
ATOM 617 C C . LYS A 1 83 ? -10.010 -1.544 0.560 1.00 93.75 83 LYS A C 1
ATOM 619 O O . LYS A 1 83 ? -10.337 -1.856 1.708 1.00 93.75 83 LYS A O 1
ATOM 624 N N . CYS A 1 84 ? -9.468 -0.374 0.257 1.00 93.38 84 CYS A N 1
ATOM 625 C CA . CYS A 1 84 ? -9.020 0.569 1.274 1.00 93.38 84 CYS A CA 1
ATOM 626 C C . CYS A 1 84 ? -9.792 1.879 1.180 1.00 93.38 84 CYS A C 1
ATOM 628 O O . CYS A 1 84 ? -10.093 2.373 0.094 1.00 93.38 84 CYS A O 1
ATOM 630 N N . ARG A 1 85 ? -10.080 2.468 2.340 1.00 95.19 85 ARG A N 1
ATOM 631 C CA . ARG A 1 85 ? -10.569 3.839 2.438 1.00 95.19 85 ARG A CA 1
ATOM 632 C C . ARG A 1 85 ? -9.424 4.731 2.886 1.00 95.19 85 ARG A C 1
ATOM 634 O O . ARG A 1 85 ? -8.880 4.521 3.966 1.00 95.19 85 ARG A O 1
ATOM 641 N N . PHE A 1 86 ? -9.069 5.709 2.066 1.00 93.50 86 PHE A N 1
ATOM 642 C CA . PHE A 1 86 ? -8.029 6.678 2.391 1.00 93.50 86 PHE A CA 1
ATOM 643 C C . PHE A 1 86 ? -8.675 7.915 3.000 1.00 93.50 86 PHE A C 1
ATOM 645 O O . PHE A 1 86 ? -9.736 8.345 2.549 1.00 93.50 86 PHE A O 1
ATOM 652 N N . PHE A 1 87 ? -8.030 8.463 4.023 1.00 93.50 87 PHE A N 1
ATOM 653 C CA . PHE A 1 87 ? -8.482 9.636 4.761 1.00 93.50 87 PHE A CA 1
ATOM 654 C C . PHE A 1 87 ? -7.421 10.728 4.668 1.00 93.50 87 PHE A C 1
ATOM 656 O O . PHE A 1 87 ? -6.227 10.438 4.742 1.00 93.50 87 PHE A O 1
ATOM 663 N N . GLU A 1 88 ? -7.856 11.976 4.522 1.00 91.38 88 GLU A N 1
ATOM 664 C CA . GLU A 1 88 ? -6.952 13.134 4.503 1.00 91.38 88 GLU A CA 1
ATOM 665 C C . GLU A 1 88 ? -6.415 13.471 5.902 1.00 91.38 88 GLU A C 1
ATOM 667 O O . GLU A 1 88 ? -5.290 13.951 6.046 1.00 91.38 88 GLU A O 1
ATOM 672 N N . GLY A 1 89 ? -7.216 13.219 6.942 1.00 88.62 89 GLY A N 1
ATOM 673 C CA . GLY A 1 89 ? -6.863 13.468 8.333 1.00 88.62 89 GLY A CA 1
ATOM 674 C C . GLY A 1 89 ? -6.278 12.246 9.042 1.00 88.62 89 GLY A C 1
ATOM 675 O O . GLY A 1 89 ? -6.511 11.093 8.676 1.00 88.62 89 GLY A O 1
ATOM 676 N N . ALA A 1 90 ? -5.551 12.499 10.132 1.00 86.56 90 ALA A N 1
ATOM 677 C CA . ALA A 1 90 ? -5.085 11.447 11.033 1.00 86.56 90 ALA A CA 1
ATOM 678 C C . ALA A 1 90 ? -6.264 10.719 11.705 1.00 86.56 90 ALA A C 1
ATOM 680 O O . ALA A 1 90 ? -7.348 11.286 11.857 1.00 86.56 90 ALA A O 1
ATOM 681 N N . ASN A 1 91 ? -6.044 9.479 12.151 1.00 88.62 91 ASN A N 1
ATOM 682 C CA . ASN A 1 91 ? -7.041 8.671 12.869 1.00 88.62 91 ASN A CA 1
ATOM 683 C C . ASN A 1 91 ? -8.369 8.503 12.102 1.00 88.62 91 ASN A C 1
ATOM 685 O O . ASN A 1 91 ? -9.441 8.535 12.702 1.00 88.62 91 ASN A O 1
ATOM 689 N N . CYS A 1 92 ? -8.299 8.350 10.776 1.00 92.62 92 CYS A N 1
ATOM 690 C CA . CYS A 1 92 ? -9.462 8.159 9.905 1.00 92.62 92 CYS A CA 1
ATOM 691 C C . CYS A 1 92 ? -10.502 9.283 10.009 1.00 92.62 92 CYS A C 1
ATOM 693 O O . CYS A 1 92 ? -11.709 9.044 10.071 1.00 92.62 92 CYS A O 1
ATOM 695 N N . SER A 1 93 ? -10.014 10.524 10.031 1.00 94.19 93 SER A N 1
ATOM 696 C CA . SER A 1 93 ? -10.838 11.728 10.092 1.00 94.19 93 SER A CA 1
ATOM 697 C C . SER A 1 93 ? -10.786 12.529 8.789 1.00 94.19 93 SER A C 1
ATOM 699 O O . SER A 1 93 ? -9.923 12.322 7.935 1.00 94.19 93 SER A O 1
ATOM 701 N N . GLY A 1 94 ? -11.720 13.469 8.648 1.00 94.69 94 GLY A N 1
ATOM 702 C CA . GLY A 1 94 ? -11.798 14.351 7.487 1.00 94.69 94 GLY A CA 1
ATOM 703 C C . GLY A 1 94 ? -12.419 13.686 6.261 1.00 94.69 94 GLY A C 1
ATOM 704 O O . GLY A 1 94 ? -13.175 12.716 6.363 1.00 94.69 94 GLY A O 1
ATOM 705 N N . HIS A 1 95 ? -12.131 14.257 5.093 1.00 96.12 95 HIS A N 1
ATOM 706 C CA . HIS A 1 95 ? -12.611 13.730 3.824 1.00 96.12 95 HIS A CA 1
ATOM 707 C C . HIS A 1 95 ? -11.964 12.370 3.525 1.00 96.12 95 HIS A C 1
ATOM 709 O O . HIS A 1 95 ? -10.837 12.085 3.946 1.00 96.12 95 HIS A O 1
ATOM 715 N N . SER A 1 96 ? -12.716 11.500 2.845 1.00 95.31 96 SER A N 1
ATOM 716 C CA . SER A 1 96 ? -12.274 10.139 2.569 1.00 95.31 96 SER A CA 1
ATOM 717 C C . SER A 1 96 ? -12.812 9.602 1.255 1.00 95.31 96 SER A C 1
ATOM 719 O O . SER A 1 96 ? -13.913 9.952 0.829 1.00 95.31 96 SER A O 1
ATOM 721 N N . GLN A 1 97 ? -12.055 8.688 0.656 1.00 96.25 97 GLN A N 1
ATOM 722 C CA . GLN A 1 97 ? -12.414 8.027 -0.591 1.00 96.25 97 GLN A CA 1
ATOM 723 C C . GLN A 1 97 ? -12.118 6.530 -0.511 1.00 96.25 97 GLN A C 1
ATOM 725 O O . GLN A 1 97 ? -11.097 6.110 0.036 1.00 96.25 97 GLN A O 1
ATOM 730 N N . TRP A 1 98 ? -13.043 5.727 -1.036 1.00 95.75 98 TRP A N 1
ATOM 731 C CA . TRP A 1 98 ? -12.855 4.290 -1.209 1.00 95.75 98 TRP A CA 1
ATOM 732 C C .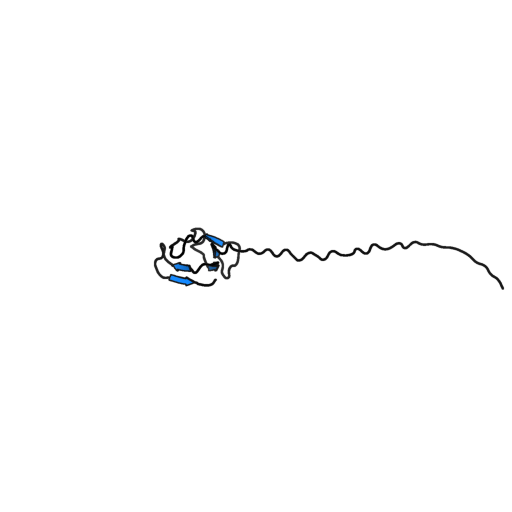 TRP A 1 98 ? -12.117 3.996 -2.509 1.00 95.75 98 TRP A C 1
ATOM 734 O O . TRP A 1 98 ? -12.423 4.590 -3.541 1.00 95.75 98 TRP A O 1
ATOM 744 N N . PHE A 1 99 ? -11.205 3.034 -2.437 1.00 95.00 99 PHE A N 1
ATOM 745 C CA . PHE A 1 99 ? -10.504 2.460 -3.572 1.00 95.00 99 PHE A CA 1
ATOM 746 C C . PHE A 1 99 ? -10.619 0.938 -3.505 1.00 95.00 99 PHE A C 1
ATOM 748 O O . PHE A 1 99 ? -10.295 0.314 -2.489 1.00 95.00 99 PHE A O 1
ATOM 755 N N . ASP A 1 100 ? -11.129 0.353 -4.579 1.00 94.81 100 ASP A N 1
ATOM 756 C CA . ASP A 1 100 ? -11.270 -1.087 -4.784 1.00 94.81 100 ASP A CA 1
ATOM 757 C C . ASP A 1 100 ? -10.402 -1.615 -5.935 1.00 94.81 100 ASP A C 1
ATOM 759 O O . ASP A 1 100 ? -10.391 -2.820 -6.190 1.00 94.81 100 ASP A O 1
ATOM 763 N N . SER A 1 101 ? -9.644 -0.722 -6.574 1.00 91.44 101 SER A N 1
ATOM 764 C CA . SER A 1 101 ? -8.602 -1.009 -7.552 1.00 91.44 101 SER A CA 1
ATOM 765 C C . SER A 1 101 ? -7.419 -0.050 -7.384 1.00 91.44 101 SER A C 1
ATOM 767 O O . SER A 1 101 ? -7.543 0.988 -6.727 1.00 91.44 101 SER A O 1
A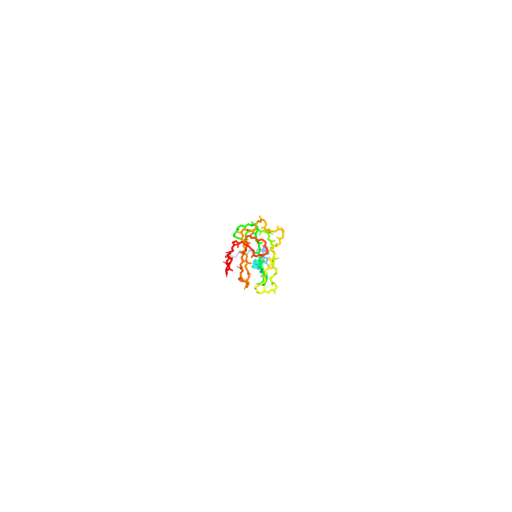TOM 769 N N . ASP A 1 102 ? -6.292 -0.425 -7.988 1.00 87.69 102 ASP A N 1
ATOM 770 C CA . ASP A 1 102 ? -5.053 0.365 -8.067 1.00 87.69 102 ASP A CA 1
ATOM 771 C C . ASP A 1 102 ? -5.209 1.680 -8.854 1.00 87.69 102 ASP A C 1
ATOM 773 O O . ASP A 1 102 ? -6.057 1.727 -9.779 1.00 87.69 102 ASP A O 1
#

Radius of gyration: 33.81 Å; chains: 1; bounding box: 66×58×91 Å

Secondary structure (DSSP, 8-state):
-----------------------------------TTEEEEESSGGG-SS-EEEEE--STT---PPPTTTTTT--EEE-TT--EEEEEEGGGEEEEEEES--